Protein AF-A0A527CYZ9-F1 (afdb_monomer_lite)

Radius of gyration: 14.88 Å; chains: 1; bounding box: 39×22×43 Å

pLDDT: mean 91.03, std 7.88, range [57.44, 98.12]

Secondary structure (DSSP, 8-state):
-HHHHHHHT-SS--EEEE--SHHHHHHHHTSPP---TT-EEEEEEEEE-TTSPBPTT-HHHHHHHHH--EEEEEEEESS-SSHHHHHHHHT-TTTHHHHHHHHT-SEEE------STT--

Structure (mmCIF, N/CA/C/O backbone):
data_AF-A0A527CYZ9-F1
#
_entry.id   AF-A0A527CYZ9-F1
#
loop_
_atom_site.group_PDB
_atom_site.id
_atom_site.type_symbol
_atom_site.label_atom_id
_atom_site.label_alt_id
_atom_site.label_comp_id
_atom_site.label_asym_id
_atom_site.label_entity_id
_atom_site.label_seq_id
_atom_site.pdbx_PDB_ins_code
_atom_site.Cartn_x
_atom_site.Cartn_y
_atom_site.Cartn_z
_atom_site.occupancy
_atom_site.B_iso_or_equiv
_atom_site.auth_seq_id
_atom_site.auth_comp_id
_atom_site.auth_asym_id
_atom_site.auth_atom_id
_atom_site.pdbx_PDB_model_num
ATOM 1 N N . ALA A 1 1 ? -14.889 -0.490 -4.300 1.00 86.38 1 ALA A N 1
ATOM 2 C CA . ALA A 1 1 ? -15.199 0.425 -3.183 1.00 86.38 1 ALA A CA 1
ATOM 3 C C . ALA A 1 1 ? -15.955 -0.304 -2.072 1.00 86.38 1 ALA A C 1
ATOM 5 O O . ALA A 1 1 ? -15.372 -0.494 -1.017 1.00 86.38 1 ALA A O 1
ATOM 6 N N . ALA A 1 2 ? -17.170 -0.810 -2.325 1.00 95.06 2 ALA A N 1
ATOM 7 C CA . ALA A 1 2 ? -18.023 -1.426 -1.297 1.00 95.06 2 ALA A CA 1
ATOM 8 C C . ALA A 1 2 ? -17.354 -2.533 -0.455 1.00 95.06 2 ALA A C 1
ATOM 10 O O . ALA A 1 2 ? -17.495 -2.539 0.761 1.00 95.06 2 ALA A O 1
ATOM 11 N N . GLU A 1 3 ? -16.584 -3.444 -1.063 1.00 96.62 3 GLU A N 1
ATOM 12 C CA . GLU A 1 3 ? -15.893 -4.495 -0.294 1.00 96.62 3 GLU A CA 1
ATOM 13 C C . GLU A 1 3 ? -14.776 -3.936 0.602 1.00 96.62 3 GLU A C 1
ATOM 15 O O . GLU A 1 3 ? -14.626 -4.376 1.737 1.00 96.62 3 GLU A O 1
ATOM 20 N N . ILE A 1 4 ? -14.029 -2.933 0.129 1.00 96.06 4 ILE A N 1
ATOM 21 C CA . ILE A 1 4 ? -13.007 -2.246 0.934 1.00 96.06 4 ILE A CA 1
ATOM 22 C C . ILE A 1 4 ? -13.678 -1.577 2.139 1.00 96.06 4 ILE A C 1
ATOM 24 O O . ILE A 1 4 ? -13.250 -1.767 3.274 1.00 96.06 4 ILE A O 1
ATOM 28 N N . GLU A 1 5 ? -14.776 -0.859 1.902 1.00 96.50 5 GLU A N 1
ATOM 29 C CA . GLU A 1 5 ? -15.566 -0.225 2.956 1.00 96.50 5 GLU A CA 1
ATOM 30 C C . GLU A 1 5 ? -16.093 -1.246 3.971 1.00 96.50 5 GLU A C 1
ATOM 32 O O . GLU A 1 5 ? -15.945 -1.057 5.175 1.00 96.50 5 GLU A O 1
ATOM 37 N N . ARG A 1 6 ? -16.651 -2.367 3.500 1.00 96.69 6 ARG A N 1
ATOM 38 C CA . ARG A 1 6 ? -17.161 -3.438 4.365 1.00 96.69 6 ARG A CA 1
ATOM 39 C C . ARG A 1 6 ? -16.076 -3.986 5.290 1.00 96.69 6 ARG A C 1
ATOM 41 O O . ARG A 1 6 ? -16.349 -4.220 6.464 1.00 96.69 6 ARG A O 1
ATOM 48 N N . ARG A 1 7 ? -14.855 -4.180 4.779 1.00 96.94 7 ARG A N 1
ATOM 49 C CA . ARG A 1 7 ? -13.709 -4.633 5.584 1.00 96.94 7 ARG A CA 1
ATOM 50 C C . ARG A 1 7 ? -13.311 -3.599 6.636 1.00 96.94 7 ARG A C 1
ATOM 52 O O . ARG A 1 7 ? -13.087 -3.984 7.775 1.00 96.94 7 ARG A O 1
ATOM 59 N N . LEU A 1 8 ? -13.289 -2.317 6.272 1.00 95.44 8 LEU A N 1
ATOM 60 C CA . LEU A 1 8 ? -12.899 -1.212 7.158 1.00 95.44 8 LEU A CA 1
ATOM 61 C C . LEU A 1 8 ? -13.943 -0.864 8.230 1.00 95.44 8 LEU A C 1
ATOM 63 O O . LEU A 1 8 ? -13.610 -0.306 9.271 1.00 95.44 8 LEU A O 1
ATOM 67 N N . ARG A 1 9 ? -15.220 -1.175 7.990 1.00 95.56 9 ARG A N 1
ATOM 68 C CA . ARG A 1 9 ? -16.286 -1.018 8.994 1.00 95.56 9 ARG A CA 1
ATOM 69 C C . ARG A 1 9 ? -16.271 -2.113 10.059 1.00 95.56 9 ARG A C 1
ATOM 71 O O . ARG A 1 9 ? -16.975 -1.988 11.059 1.00 95.56 9 ARG A O 1
ATOM 78 N N . SER A 1 10 ? -15.518 -3.190 9.845 1.00 96.00 10 SER A N 1
ATOM 79 C CA . SER A 1 10 ? -15.408 -4.270 10.818 1.00 96.00 10 SER A CA 1
ATOM 80 C C . SER A 1 10 ? -14.699 -3.777 12.087 1.00 96.00 10 SER A C 1
ATOM 82 O O . SER A 1 10 ? -13.632 -3.171 11.987 1.00 96.00 10 SER A O 1
ATOM 84 N N . PRO A 1 11 ? -15.219 -4.077 13.291 1.00 94.69 11 PRO A N 1
ATOM 85 C CA . PRO A 1 11 ? -14.507 -3.775 14.530 1.00 94.69 11 PRO A CA 1
ATOM 86 C C . PRO A 1 11 ? -13.285 -4.684 14.731 1.00 94.69 11 PRO A C 1
ATOM 88 O O . PRO A 1 11 ? -12.399 -4.357 15.515 1.00 94.69 11 PRO A O 1
ATOM 91 N N . THR A 1 12 ? -13.223 -5.828 14.040 1.00 97.31 12 THR A N 1
ATOM 92 C CA . THR A 1 12 ? -12.090 -6.756 14.116 1.00 97.31 12 THR A CA 1
ATOM 93 C C . THR A 1 12 ? -10.865 -6.140 13.435 1.00 97.31 12 THR A C 1
ATOM 95 O O . THR A 1 12 ? -10.939 -5.863 12.236 1.00 97.31 12 THR A O 1
ATOM 98 N N . PRO A 1 13 ? -9.742 -5.938 14.150 1.00 97.56 13 PRO A N 1
ATOM 99 C CA . PRO A 1 13 ? -8.497 -5.457 13.558 1.00 97.56 13 PRO A CA 1
ATOM 100 C C . PRO A 1 13 ? -8.063 -6.341 12.389 1.00 97.56 13 PRO A C 1
ATOM 102 O O . PRO A 1 13 ? -8.148 -7.561 12.484 1.00 97.56 13 PRO A O 1
ATOM 105 N N . ILE A 1 14 ? -7.589 -5.713 11.313 1.00 97.75 14 ILE A N 1
ATOM 106 C CA . ILE A 1 14 ? -7.048 -6.412 10.145 1.00 97.75 14 ILE A CA 1
ATOM 107 C C . ILE A 1 14 ? -5.839 -5.660 9.600 1.00 97.75 14 ILE A C 1
ATOM 109 O O . ILE A 1 14 ? -5.724 -4.436 9.754 1.00 97.75 14 ILE A O 1
ATOM 113 N N . VAL A 1 15 ? -4.971 -6.397 8.923 1.00 98.06 15 VAL A N 1
ATOM 114 C CA . VAL A 1 15 ? -3.942 -5.888 8.030 1.00 98.06 15 VAL A CA 1
ATOM 115 C C . VAL A 1 15 ? -4.482 -5.953 6.602 1.00 98.06 15 VAL A C 1
ATOM 117 O O . VAL A 1 15 ? -4.717 -7.023 6.045 1.00 98.06 15 VAL A O 1
ATOM 120 N N . MET A 1 16 ? -4.705 -4.786 6.004 1.00 97.25 16 MET A N 1
ATOM 121 C CA . MET A 1 16 ? -5.144 -4.653 4.619 1.00 97.25 16 MET A CA 1
ATOM 122 C C . MET A 1 16 ? -3.949 -4.322 3.728 1.00 97.25 16 MET A C 1
ATOM 124 O O . MET A 1 16 ? -3.373 -3.238 3.825 1.00 97.25 16 MET A O 1
ATOM 128 N N . ALA A 1 17 ? -3.612 -5.227 2.818 1.00 96.62 17 ALA A N 1
ATOM 129 C CA . ALA A 1 17 ? -2.627 -4.973 1.782 1.00 96.62 17 ALA A CA 1
ATOM 130 C C . ALA A 1 17 ? -3.279 -4.343 0.545 1.00 96.62 17 ALA A C 1
ATOM 132 O O . ALA A 1 17 ? -4.360 -4.749 0.105 1.00 96.62 17 ALA A O 1
ATOM 133 N N . ILE A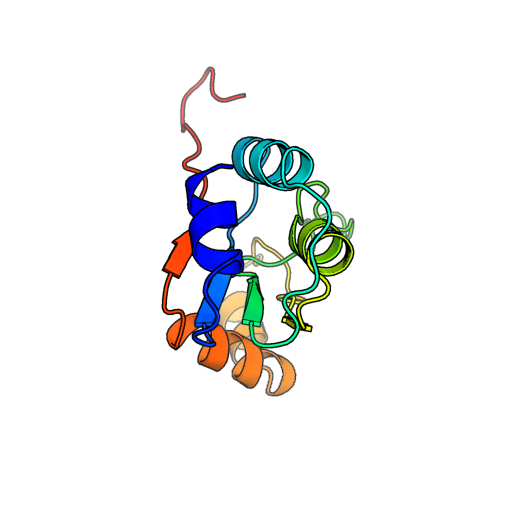 1 18 ? -2.620 -3.338 -0.028 1.00 94.06 18 ILE A N 1
ATOM 134 C CA . ILE A 1 18 ? -3.117 -2.613 -1.198 1.00 94.06 18 ILE A CA 1
ATOM 135 C C . ILE A 1 18 ? -2.014 -2.524 -2.252 1.00 94.06 18 ILE A C 1
ATOM 137 O O . ILE A 1 18 ? -0.868 -2.182 -1.957 1.00 94.06 18 ILE A O 1
ATOM 141 N N . GLY A 1 19 ? -2.370 -2.858 -3.490 1.00 91.69 19 GLY A N 1
ATOM 142 C CA . GLY A 1 19 ? -1.539 -2.621 -4.665 1.00 91.69 19 GLY A CA 1
ATOM 143 C C . GLY A 1 19 ? -1.604 -1.167 -5.139 1.00 91.69 19 GLY A C 1
ATOM 144 O O . GLY A 1 19 ? -1.851 -0.234 -4.380 1.00 91.69 19 GLY A O 1
ATOM 145 N N . THR A 1 20 ? -1.420 -0.968 -6.439 1.00 87.31 20 THR A N 1
ATOM 146 C CA . THR A 1 20 ? -1.442 0.358 -7.068 1.00 87.31 20 THR A CA 1
ATOM 147 C C . THR A 1 20 ? -2.333 0.368 -8.312 1.00 87.31 20 THR A C 1
ATOM 149 O O . THR A 1 20 ? -2.785 -0.678 -8.783 1.00 87.31 20 THR A O 1
ATOM 152 N N . GLY A 1 21 ? -2.604 1.560 -8.842 1.00 87.62 21 GLY A N 1
ATOM 153 C CA . GLY A 1 21 ? -3.259 1.762 -10.134 1.00 87.62 21 GLY A CA 1
ATOM 154 C C . GLY A 1 21 ? -4.579 2.534 -10.081 1.00 87.62 21 GLY A C 1
ATOM 155 O O . GLY A 1 21 ? -5.171 2.772 -9.026 1.00 87.62 21 GLY A O 1
ATOM 156 N N . ARG A 1 22 ? -5.057 2.920 -11.271 1.00 88.50 22 ARG A N 1
ATOM 157 C CA . ARG A 1 22 ? -6.241 3.781 -11.469 1.00 88.50 22 ARG A CA 1
ATOM 158 C C . ARG A 1 22 ? -7.512 3.225 -10.830 1.00 88.50 22 ARG A C 1
ATOM 160 O O . ARG A 1 22 ? -8.251 3.975 -10.201 1.00 88.50 22 ARG A O 1
ATOM 167 N N . THR A 1 23 ? -7.745 1.921 -10.958 1.00 91.38 23 THR A N 1
ATOM 168 C CA . THR A 1 23 ? -8.941 1.262 -10.413 1.00 91.38 23 THR A CA 1
ATOM 169 C C . THR A 1 23 ? -8.982 1.336 -8.889 1.00 91.38 23 THR A C 1
ATOM 171 O O . THR A 1 23 ? -10.019 1.667 -8.318 1.00 91.38 23 THR A O 1
ATOM 174 N N . LEU A 1 24 ? -7.852 1.078 -8.221 1.00 92.56 24 LEU A N 1
ATOM 175 C CA . LEU A 1 24 ? -7.768 1.174 -6.763 1.00 92.56 24 LEU A CA 1
ATOM 176 C C . LEU A 1 24 ? -7.881 2.625 -6.292 1.00 92.56 24 LEU A C 1
ATOM 178 O O . LEU A 1 24 ? -8.607 2.882 -5.33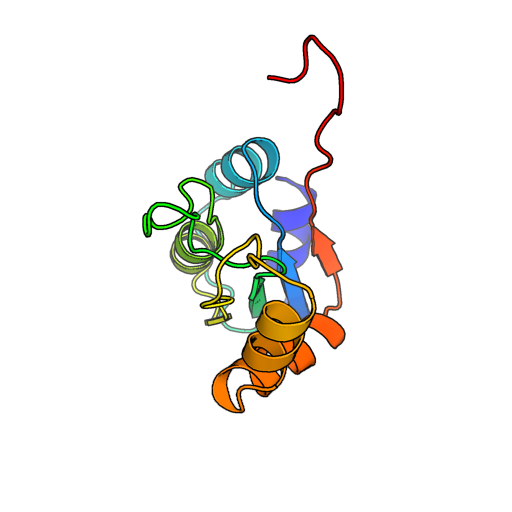6 1.00 92.56 24 LEU A O 1
ATOM 182 N N . LYS A 1 25 ? -7.253 3.576 -6.999 1.00 90.69 25 LYS A N 1
ATOM 183 C CA . LYS A 1 25 ? -7.396 5.013 -6.712 1.00 90.69 25 LYS A CA 1
ATOM 184 C C . LYS A 1 25 ? -8.861 5.435 -6.738 1.00 90.69 25 LYS A C 1
ATOM 186 O O . LYS A 1 25 ? -9.360 5.938 -5.736 1.00 90.69 25 LYS A O 1
ATOM 191 N N . ALA A 1 26 ? -9.567 5.132 -7.827 1.00 91.62 26 ALA A N 1
ATOM 192 C CA . ALA A 1 26 ? -10.987 5.445 -7.956 1.00 91.62 26 ALA A CA 1
ATOM 193 C C . ALA A 1 26 ? -11.830 4.761 -6.865 1.00 91.62 26 ALA A C 1
ATOM 195 O O . ALA A 1 26 ? -12.732 5.370 -6.301 1.00 91.62 26 ALA A O 1
ATOM 196 N N . ALA A 1 27 ? -11.527 3.505 -6.520 1.00 93.69 27 ALA A N 1
ATOM 197 C CA . ALA A 1 27 ? -12.249 2.792 -5.470 1.00 93.69 27 ALA A CA 1
ATOM 198 C C . ALA A 1 27 ? -12.069 3.416 -4.076 1.00 93.69 27 ALA A C 1
ATOM 200 O O . ALA A 1 27 ? -13.011 3.371 -3.287 1.00 93.69 27 ALA A O 1
ATOM 201 N N . ILE A 1 28 ? -10.886 3.960 -3.780 1.00 92.38 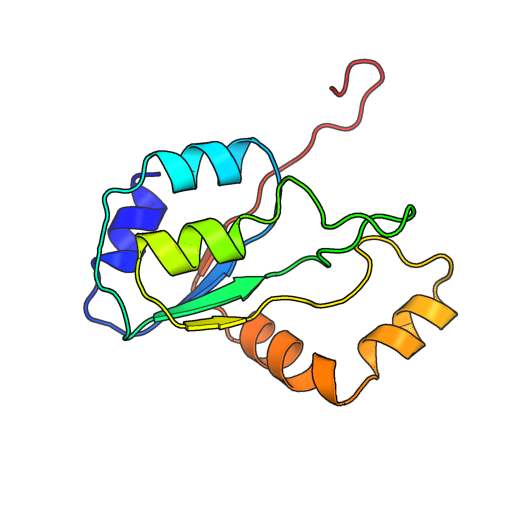28 ILE A N 1
ATOM 202 C CA . ILE A 1 28 ? -10.545 4.589 -2.496 1.00 92.38 28 ILE A CA 1
ATOM 203 C C . ILE A 1 28 ? -11.124 6.001 -2.403 1.00 92.38 28 ILE A C 1
ATOM 205 O O . ILE A 1 28 ? -11.653 6.376 -1.361 1.00 92.38 28 ILE A O 1
ATOM 209 N N . GLU A 1 29 ? -11.111 6.759 -3.501 1.00 91.88 29 GLU A N 1
ATOM 210 C CA . GLU A 1 29 ? -11.734 8.090 -3.581 1.00 91.88 29 GLU A CA 1
ATOM 211 C C . GLU A 1 29 ? -13.248 8.053 -3.315 1.00 91.88 29 GLU A C 1
ATOM 213 O O . GLU A 1 29 ? -13.807 9.009 -2.780 1.00 91.88 29 GLU A O 1
ATOM 218 N N . GLN A 1 30 ? -13.901 6.932 -3.635 1.00 93.56 30 GLN A N 1
ATOM 219 C CA . GLN A 1 30 ? -15.330 6.706 -3.390 1.00 93.56 30 GLN A CA 1
ATOM 220 C C . GLN A 1 30 ? -15.661 6.286 -1.951 1.00 93.56 30 GLN A C 1
ATOM 222 O O . GLN A 1 30 ? -16.835 6.264 -1.587 1.00 93.56 30 GLN A O 1
ATOM 227 N N . LEU A 1 31 ? -14.672 5.938 -1.120 1.00 94.19 31 LEU A N 1
ATOM 228 C CA . LEU A 1 31 ? -14.939 5.593 0.280 1.00 94.19 31 LEU A CA 1
ATOM 229 C C . LEU A 1 31 ? -15.473 6.823 1.023 1.00 94.19 31 LEU A C 1
ATOM 231 O O . LEU A 1 31 ? -14.999 7.925 0.757 1.00 94.19 31 LEU A O 1
ATOM 235 N N . PRO A 1 32 ? -16.411 6.701 1.968 1.00 94.12 32 PRO A N 1
ATOM 236 C CA . PRO A 1 32 ? -16.708 7.801 2.878 1.00 94.12 32 PRO A CA 1
ATOM 237 C C . PRO A 1 32 ? -15.521 8.040 3.835 1.00 94.12 32 PRO A C 1
ATOM 239 O O . PRO A 1 32 ? -14.727 7.123 4.062 1.00 94.12 32 PRO A O 1
ATOM 242 N N . PRO A 1 33 ? -15.379 9.243 4.420 1.00 95.06 33 PRO A N 1
ATOM 243 C CA . PRO A 1 33 ? -14.502 9.443 5.571 1.00 95.06 33 PRO A CA 1
ATOM 244 C C . PRO A 1 33 ? -14.903 8.518 6.728 1.00 95.06 33 PRO A C 1
ATOM 246 O O . PRO A 1 33 ? -16.092 8.380 7.025 1.00 95.06 33 PRO A O 1
ATOM 249 N N . MET A 1 34 ? -13.928 7.876 7.368 1.00 95.31 34 MET A N 1
ATOM 250 C CA . MET A 1 34 ? -14.136 6.938 8.476 1.00 95.31 34 MET A CA 1
ATOM 251 C C . MET A 1 34 ? -12.990 7.039 9.488 1.00 95.31 34 MET A C 1
ATOM 253 O O . MET A 1 34 ? -11.892 7.472 9.147 1.00 95.31 34 MET A O 1
ATOM 257 N N . GLU A 1 35 ? -13.231 6.592 10.718 1.00 95.69 35 GLU A N 1
ATOM 258 C CA . GLU A 1 35 ? -12.188 6.409 11.727 1.00 95.69 35 GLU A CA 1
ATOM 259 C C . GLU A 1 35 ? -12.024 4.923 12.020 1.00 95.69 35 GLU A C 1
ATOM 261 O O . GLU A 1 35 ? -12.840 4.305 12.703 1.00 95.69 35 GLU A O 1
ATOM 266 N N . CYS A 1 36 ? -10.962 4.344 11.472 1.00 96.12 36 CYS A N 1
ATOM 267 C CA . CYS A 1 36 ? -10.653 2.927 11.579 1.00 96.12 36 CYS A CA 1
ATOM 268 C C . CYS A 1 36 ? -9.227 2.698 12.127 1.00 96.12 36 CYS A C 1
ATOM 270 O O . CYS A 1 36 ? -8.431 1.994 11.494 1.00 96.12 36 CYS A O 1
ATOM 272 N N . PRO A 1 37 ? -8.859 3.287 13.284 1.00 95.81 37 PRO A N 1
ATOM 273 C CA . PRO A 1 37 ? -7.496 3.225 13.820 1.00 95.81 37 PRO A CA 1
ATOM 274 C C . PRO A 1 37 ? -7.052 1.805 14.204 1.00 95.81 37 PRO A C 1
ATOM 276 O O . PRO A 1 37 ? -5.855 1.549 14.332 1.00 95.81 37 PRO A O 1
ATOM 279 N N . GLN A 1 38 ? -7.999 0.878 14.379 1.00 96.25 38 GLN A N 1
ATOM 280 C CA . GLN A 1 38 ? -7.732 -0.529 14.665 1.00 96.25 38 GLN A CA 1
ATOM 281 C C . GLN A 1 38 ? -7.084 -1.275 13.490 1.00 96.25 38 GLN A C 1
ATOM 283 O O . GLN A 1 38 ? -6.467 -2.319 13.698 1.00 96.25 38 GLN A O 1
ATOM 288 N N . HIS A 1 39 ? -7.229 -0.777 12.260 1.00 97.25 39 HIS A N 1
ATOM 289 C CA . HIS A 1 39 ? -6.668 -1.427 11.080 1.00 97.25 39 HIS A CA 1
ATOM 290 C C . HIS A 1 39 ? -5.264 -0.911 10.761 1.00 97.25 39 HIS A C 1
ATOM 292 O O . HIS A 1 39 ? -4.881 0.218 11.084 1.00 97.25 39 HIS A O 1
ATOM 298 N N . LYS A 1 40 ? -4.501 -1.749 10.063 1.00 97.19 40 LYS A N 1
ATOM 299 C CA . LYS A 1 40 ? -3.237 -1.374 9.431 1.00 97.19 40 LYS A CA 1
ATOM 300 C C . LYS A 1 40 ? -3.395 -1.495 7.924 1.00 97.19 40 LYS A C 1
ATOM 302 O O . LYS A 1 40 ? -3.983 -2.460 7.445 1.00 97.19 40 LYS A O 1
ATOM 307 N N . VAL A 1 41 ? -2.850 -0.541 7.181 1.00 96.19 41 VAL A N 1
ATOM 308 C CA . VAL A 1 41 ? -2.822 -0.577 5.715 1.00 96.19 41 VAL A CA 1
ATOM 309 C C . VAL A 1 41 ? -1.376 -0.635 5.249 1.00 96.19 41 VAL A C 1
ATOM 311 O O . VAL A 1 41 ? -0.570 0.186 5.677 1.00 96.19 41 VAL A O 1
ATOM 314 N N . VAL A 1 42 ? -1.037 -1.575 4.372 1.00 95.88 42 VAL A N 1
ATOM 315 C CA . VAL A 1 42 ? 0.334 -1.781 3.882 1.00 95.88 42 VAL A CA 1
ATOM 316 C C . VAL A 1 42 ? 0.384 -1.783 2.355 1.00 95.88 42 VAL A C 1
ATOM 318 O O . VAL A 1 42 ? -0.503 -2.324 1.696 1.00 95.88 42 VAL A O 1
ATOM 321 N N . SER A 1 43 ? 1.405 -1.139 1.782 1.00 93.50 43 SER A N 1
ATOM 322 C CA . SER A 1 43 ? 1.612 -1.107 0.329 1.00 93.50 43 SER A CA 1
ATOM 323 C C . SER A 1 43 ? 2.359 -2.353 -0.125 1.00 93.50 43 SER A C 1
ATOM 325 O O . SER A 1 43 ? 3.394 -2.691 0.446 1.00 93.50 43 SER A O 1
ATOM 327 N N . LEU A 1 44 ? 1.874 -2.998 -1.184 1.00 92.62 44 LEU A N 1
ATOM 328 C CA . LEU A 1 44 ? 2.530 -4.168 -1.781 1.00 92.62 44 LEU A CA 1
ATOM 329 C C . LEU A 1 44 ? 3.629 -3.811 -2.780 1.00 92.62 44 LEU A C 1
ATOM 331 O O . LEU A 1 44 ? 4.512 -4.620 -3.047 1.00 92.62 44 LEU A O 1
ATOM 335 N N . THR A 1 45 ? 3.564 -2.616 -3.357 1.00 90.12 45 THR A N 1
ATOM 336 C CA . THR A 1 45 ? 4.503 -2.161 -4.382 1.00 90.12 45 THR A CA 1
ATOM 337 C C . THR A 1 45 ? 5.275 -0.955 -3.892 1.00 90.12 45 THR A C 1
ATOM 339 O O . THR A 1 45 ? 4.741 -0.158 -3.113 1.00 90.12 45 THR A O 1
ATOM 342 N N . GLY A 1 46 ? 6.494 -0.799 -4.413 1.00 88.94 46 GLY A N 1
ATOM 343 C CA . GLY A 1 46 ? 7.264 0.432 -4.294 1.00 88.94 46 GLY A CA 1
ATOM 344 C C . GLY A 1 46 ? 6.453 1.664 -4.704 1.00 88.94 46 GLY A C 1
A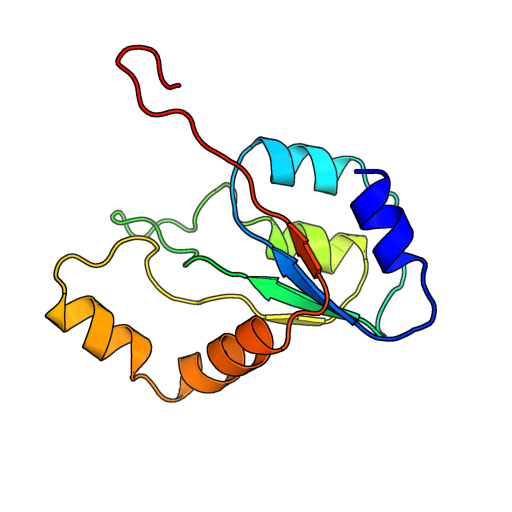TOM 345 O O . GLY A 1 46 ? 5.449 1.570 -5.414 1.00 88.94 46 GLY A O 1
ATOM 346 N N . ASN A 1 47 ? 6.868 2.831 -4.231 1.00 84.19 47 ASN A N 1
ATOM 347 C CA . ASN A 1 47 ? 6.188 4.094 -4.501 1.00 84.19 47 ASN A CA 1
ATOM 348 C C . ASN A 1 47 ? 7.073 5.123 -5.206 1.00 84.19 47 ASN A C 1
ATOM 350 O O . ASN A 1 47 ? 6.683 6.286 -5.287 1.00 84.19 47 ASN A O 1
ATOM 354 N N . ILE A 1 48 ? 8.227 4.702 -5.720 1.00 83.88 48 ILE A N 1
ATOM 355 C CA . ILE A 1 48 ? 9.165 5.557 -6.444 1.00 83.88 48 ILE A CA 1
ATOM 356 C C . ILE A 1 48 ? 9.241 5.072 -7.896 1.00 83.88 48 ILE A C 1
ATOM 358 O O . ILE A 1 48 ? 9.454 3.886 -8.167 1.00 83.88 48 ILE A O 1
ATOM 362 N N . SER A 1 49 ? 9.006 5.991 -8.826 1.00 81.38 49 SER A N 1
ATOM 363 C CA . SER A 1 49 ? 9.176 5.786 -10.263 1.00 81.38 49 SER A CA 1
ATOM 364 C C . SER A 1 49 ? 10.665 5.841 -10.644 1.00 81.38 49 SER A C 1
ATOM 366 O O . SER A 1 49 ? 11.451 6.452 -9.920 1.00 81.38 49 SER A O 1
ATOM 368 N N . PRO A 1 50 ? 11.083 5.276 -11.793 1.00 74.44 50 PRO A N 1
ATOM 369 C CA . PRO A 1 50 ? 12.487 5.315 -12.223 1.00 74.44 50 PRO A CA 1
ATOM 370 C C . PRO A 1 50 ? 13.067 6.727 -12.412 1.00 74.44 50 PRO A C 1
ATOM 372 O O . PRO A 1 50 ? 14.272 6.917 -12.295 1.00 74.44 50 PRO A O 1
ATOM 375 N N . ASP A 1 51 ? 12.219 7.722 -12.680 1.00 80.81 51 ASP A N 1
ATOM 376 C CA . ASP A 1 51 ? 12.593 9.140 -12.783 1.00 80.81 51 ASP A CA 1
ATOM 377 C C . ASP A 1 51 ? 12.708 9.847 -11.414 1.00 80.81 51 ASP A C 1
ATOM 379 O O . ASP A 1 51 ? 12.914 11.058 -11.353 1.00 80.81 51 ASP A O 1
ATOM 383 N N . GLY A 1 52 ? 12.557 9.106 -10.310 1.00 74.81 52 GLY A N 1
ATOM 384 C CA . GLY A 1 52 ? 12.605 9.616 -8.940 1.00 74.81 52 GLY A CA 1
ATOM 385 C C . GLY A 1 52 ? 11.304 10.260 -8.455 1.00 74.81 52 GLY A C 1
ATOM 386 O O . GLY A 1 52 ? 11.224 10.664 -7.294 1.00 74.81 52 GLY A O 1
ATOM 387 N N . SER A 1 53 ? 10.270 10.349 -9.298 1.00 77.62 53 SER A N 1
ATOM 388 C CA . SER A 1 53 ? 8.966 10.869 -8.886 1.00 77.62 53 SER A CA 1
ATOM 389 C C . SER A 1 53 ? 8.235 9.885 -7.968 1.00 77.62 53 SER A C 1
ATOM 391 O O . SER A 1 53 ? 8.351 8.664 -8.095 1.00 77.62 53 SER A O 1
ATOM 393 N N . ALA A 1 54 ? 7.442 10.409 -7.031 1.00 74.81 54 ALA A N 1
ATOM 394 C CA . ALA A 1 54 ? 6.529 9.569 -6.267 1.00 74.81 54 ALA A CA 1
ATOM 395 C C . ALA A 1 54 ? 5.441 9.024 -7.206 1.00 74.81 54 ALA A C 1
ATOM 397 O O . ALA A 1 54 ? 4.803 9.783 -7.939 1.00 74.81 54 ALA A O 1
ATOM 398 N N . ALA A 1 55 ? 5.213 7.713 -7.171 1.00 68.56 55 ALA A N 1
ATOM 399 C CA . ALA A 1 55 ? 4.226 7.047 -8.005 1.00 68.56 55 ALA A CA 1
ATOM 400 C C . ALA A 1 55 ? 2.841 7.683 -7.795 1.00 68.56 55 ALA A C 1
ATOM 402 O O . ALA A 1 55 ? 2.265 7.619 -6.708 1.00 68.56 55 ALA A O 1
ATOM 403 N N . PHE A 1 56 ? 2.292 8.275 -8.859 1.00 57.44 56 PHE A N 1
ATOM 404 C CA . PHE A 1 56 ? 1.058 9.072 -8.822 1.00 57.44 56 PHE A CA 1
ATOM 405 C C . PHE A 1 56 ? -0.169 8.289 -8.322 1.00 57.44 56 PHE A C 1
ATOM 407 O O . PHE A 1 56 ? -1.102 8.856 -7.759 1.00 57.44 56 PHE A O 1
ATOM 414 N N . TYR A 1 57 ? -0.166 6.966 -8.499 1.00 59.31 57 TYR A N 1
ATOM 415 C CA . TYR A 1 57 ? -1.228 6.072 -8.033 1.00 59.31 57 TYR A CA 1
ATOM 416 C C . TYR A 1 57 ? -0.936 5.439 -6.672 1.00 59.31 57 TYR A C 1
ATOM 418 O O . TYR A 1 57 ? -1.538 4.421 -6.337 1.00 59.31 57 TYR A O 1
ATOM 426 N N . ASN A 1 58 ? -0.024 6.006 -5.882 1.00 67.00 58 ASN A N 1
ATOM 427 C CA . ASN A 1 58 ? 0.220 5.523 -4.534 1.00 67.00 58 ASN A CA 1
ATOM 428 C C . ASN A 1 58 ? -0.951 5.901 -3.612 1.00 67.00 58 ASN A C 1
ATOM 430 O O . ASN A 1 58 ? -0.978 6.949 -2.970 1.00 67.00 58 ASN A O 1
ATOM 434 N N . VAL A 1 59 ? -1.944 5.020 -3.572 1.00 83.25 59 VAL A N 1
ATOM 435 C CA . VAL A 1 59 ? -3.221 5.230 -2.885 1.00 83.25 59 VAL A CA 1
ATOM 436 C C . VAL A 1 59 ? -3.133 5.137 -1.366 1.00 83.25 59 VAL A C 1
ATOM 438 O O . VAL A 1 59 ? -4.112 5.429 -0.681 1.00 83.25 59 VAL A O 1
ATOM 441 N N . ILE A 1 60 ? -1.987 4.725 -0.820 1.00 87.69 60 ILE A N 1
ATOM 442 C CA . ILE A 1 60 ? -1.860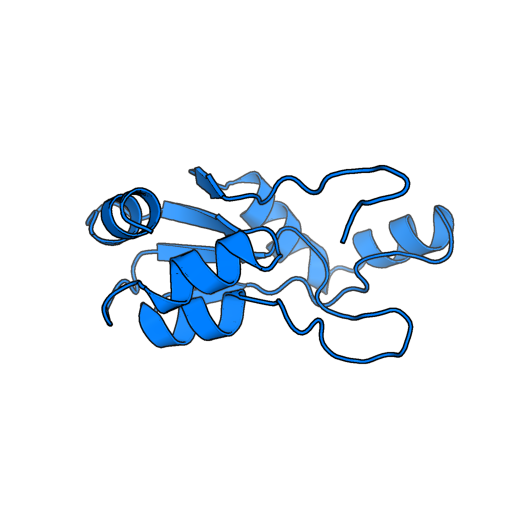 4.444 0.609 1.00 87.69 60 ILE A CA 1
ATOM 443 C C . ILE A 1 60 ? -2.036 5.692 1.475 1.00 87.69 60 ILE A C 1
ATOM 445 O O . ILE A 1 60 ? -2.678 5.614 2.518 1.00 87.69 60 ILE A O 1
ATOM 449 N N . PHE A 1 61 ? -1.543 6.851 1.027 1.00 85.00 61 PHE A N 1
ATOM 450 C CA . PHE A 1 61 ? -1.700 8.108 1.761 1.00 85.00 61 PHE A CA 1
ATOM 451 C C . PHE A 1 61 ? -3.137 8.625 1.692 1.00 85.00 61 PHE A C 1
ATOM 453 O O . PHE A 1 61 ? -3.692 9.023 2.712 1.00 85.00 61 PHE A O 1
ATOM 460 N N . THR A 1 62 ? -3.771 8.545 0.518 1.00 88.00 62 THR A N 1
ATOM 461 C CA . THR A 1 62 ? -5.193 8.880 0.359 1.00 88.00 62 THR A CA 1
ATOM 462 C C . THR A 1 62 ? -6.067 7.977 1.222 1.00 88.00 62 THR A C 1
ATOM 464 O O . THR A 1 62 ? -6.968 8.464 1.894 1.00 88.00 62 THR A O 1
ATOM 467 N N . MET A 1 63 ? -5.779 6.673 1.253 1.00 89.81 63 MET A N 1
ATOM 468 C CA . MET A 1 63 ? -6.467 5.722 2.123 1.00 89.81 63 MET A CA 1
ATOM 469 C C . MET A 1 63 ? -6.292 6.102 3.595 1.00 89.81 63 MET A C 1
ATOM 471 O O . MET A 1 63 ? -7.284 6.239 4.306 1.00 89.81 63 MET A O 1
ATOM 475 N N . ALA A 1 64 ? -5.048 6.297 4.042 1.00 87.81 64 ALA A N 1
ATOM 476 C CA . ALA A 1 64 ? -4.727 6.634 5.427 1.00 87.81 64 ALA A CA 1
ATOM 477 C C . ALA A 1 64 ? -5.453 7.899 5.891 1.00 87.81 64 ALA A C 1
ATOM 479 O O . ALA A 1 64 ? -6.033 7.914 6.974 1.00 87.81 64 ALA A O 1
ATOM 480 N N . ASP A 1 65 ? -5.481 8.937 5.053 1.00 88.69 65 ASP A N 1
ATOM 481 C CA . ASP A 1 65 ? -6.196 10.168 5.371 1.00 88.69 65 ASP A CA 1
ATOM 482 C C . ASP A 1 65 ? -7.715 9.958 5.437 1.00 88.69 65 ASP A C 1
ATOM 484 O O . ASP A 1 65 ? -8.377 10.494 6.327 1.00 88.69 65 ASP A O 1
ATOM 488 N N . ARG A 1 66 ? -8.272 9.133 4.544 1.00 92.94 66 ARG A N 1
ATOM 489 C CA . ARG A 1 66 ? -9.716 8.883 4.465 1.00 92.94 66 ARG A CA 1
ATOM 490 C C . ARG A 1 66 ? -10.247 8.062 5.638 1.00 92.94 66 ARG A C 1
ATOM 492 O O . ARG A 1 66 ? -11.365 8.307 6.078 1.00 92.94 66 ARG A O 1
ATOM 499 N N . VAL A 1 67 ? -9.472 7.084 6.108 1.00 94.38 67 VAL A N 1
ATOM 500 C CA . VAL A 1 67 ? -9.936 6.074 7.080 1.00 94.38 67 VAL A CA 1
ATOM 501 C C . VAL A 1 67 ? -9.231 6.174 8.434 1.00 94.38 67 VAL A C 1
ATOM 503 O O . VAL A 1 67 ? -9.510 5.389 9.334 1.00 94.38 67 VAL A O 1
ATOM 506 N N . LYS A 1 68 ? -8.280 7.107 8.573 1.00 94.12 68 LYS A N 1
ATOM 507 C CA . LYS A 1 68 ? -7.479 7.359 9.786 1.00 94.12 68 LYS A CA 1
ATOM 508 C C . LYS A 1 68 ? -6.793 6.107 10.360 1.00 94.12 68 LYS A C 1
ATOM 510 O O . LYS A 1 68 ? -6.503 6.035 11.552 1.00 94.12 68 LYS A O 1
ATOM 515 N N . ALA A 1 69 ? -6.507 5.123 9.506 1.00 94.69 69 ALA A N 1
ATOM 516 C CA . ALA A 1 69 ? -5.746 3.927 9.855 1.00 94.69 69 ALA A CA 1
ATOM 517 C C . ALA A 1 69 ? -4.238 4.186 9.757 1.00 94.69 69 ALA A C 1
ATOM 519 O O . ALA A 1 69 ? -3.778 5.015 8.968 1.00 94.69 69 ALA A O 1
ATOM 520 N N . ARG A 1 70 ? -3.443 3.422 10.515 1.00 94.88 70 ARG A N 1
ATOM 521 C CA . ARG A 1 70 ? -1.981 3.467 10.376 1.00 94.88 70 ARG A CA 1
ATOM 522 C C . ARG A 1 70 ? -1.565 2.873 9.034 1.00 94.88 70 ARG A C 1
ATOM 524 O O . ARG A 1 70 ? -1.945 1.751 8.704 1.00 94.88 70 ARG A O 1
ATOM 531 N N . SER A 1 71 ? -0.736 3.606 8.300 1.00 93.81 71 SER A N 1
ATOM 532 C CA . SER A 1 71 ? -0.277 3.220 6.969 1.00 93.81 71 SER A CA 1
ATOM 533 C C . SER A 1 71 ? 1.219 2.935 6.907 1.00 93.81 71 SER A C 1
ATOM 535 O O . SER A 1 71 ? 2.019 3.687 7.463 1.00 93.81 71 SER A O 1
ATOM 537 N N . PHE A 1 72 ? 1.583 1.898 6.160 1.00 94.88 72 PHE A N 1
ATOM 538 C CA . PHE A 1 72 ? 2.944 1.403 5.990 1.00 94.88 72 PHE A CA 1
ATOM 539 C C . PHE A 1 72 ? 3.292 1.405 4.492 1.00 94.88 72 PHE A C 1
ATOM 541 O O . PHE A 1 72 ? 2.982 0.443 3.782 1.00 94.88 72 PHE A O 1
ATOM 548 N N . PRO A 1 73 ? 3.860 2.506 3.966 1.00 92.62 73 PRO A N 1
ATOM 549 C CA . PRO A 1 73 ? 4.304 2.559 2.578 1.00 92.62 73 PRO A CA 1
ATOM 550 C C . PRO A 1 73 ? 5.509 1.637 2.352 1.00 92.62 73 PRO A C 1
ATOM 552 O O . PRO A 1 73 ? 6.230 1.303 3.291 1.00 92.62 73 PRO A O 1
ATOM 555 N N . MET A 1 74 ? 5.745 1.274 1.091 1.00 91.69 74 MET A N 1
ATOM 556 C CA . MET A 1 74 ? 6.948 0.566 0.653 1.00 91.69 74 MET A CA 1
ATOM 557 C C . MET A 1 74 ? 7.897 1.588 0.004 1.00 91.69 74 MET A C 1
ATOM 559 O O . MET A 1 74 ? 7.673 1.954 -1.153 1.00 91.69 74 MET A O 1
ATOM 563 N N . PRO A 1 75 ? 8.909 2.106 0.728 1.00 88.81 75 PRO A N 1
ATOM 564 C CA . PRO A 1 75 ? 9.744 3.225 0.282 1.00 88.81 75 PRO A CA 1
ATOM 565 C C . PRO A 1 75 ? 10.869 2.758 -0.657 1.00 88.81 75 PRO A C 1
ATOM 567 O O . PRO A 1 75 ? 12.041 3.045 -0.436 1.00 88.81 75 PRO A O 1
ATOM 570 N N . LEU A 1 76 ? 10.508 1.988 -1.680 1.00 90.62 76 LEU A N 1
ATOM 571 C CA . LEU A 1 76 ? 11.411 1.428 -2.681 1.00 90.62 76 LEU A CA 1
ATOM 572 C C . LEU A 1 76 ? 10.952 1.821 -4.091 1.00 90.62 76 LEU A C 1
ATOM 574 O O . LEU A 1 76 ? 9.768 2.136 -4.283 1.00 90.62 76 LEU A O 1
ATOM 578 N N . PRO A 1 77 ? 11.843 1.770 -5.098 1.00 89.69 77 PRO A N 1
ATOM 579 C CA . PRO A 1 77 ? 11.412 1.802 -6.486 1.00 89.69 77 PRO A CA 1
ATOM 580 C C . PRO A 1 77 ? 10.488 0.619 -6.800 1.00 89.69 77 PRO A C 1
ATOM 582 O O . PRO A 1 77 ? 10.650 -0.478 -6.264 1.00 89.69 77 PRO A O 1
ATOM 585 N N . VAL A 1 78 ? 9.499 0.839 -7.673 1.00 86.56 78 VAL A N 1
ATOM 586 C CA . VAL A 1 78 ? 8.611 -0.244 -8.147 1.00 86.56 78 VAL A CA 1
ATOM 587 C C . VAL A 1 78 ? 9.397 -1.275 -8.956 1.00 86.56 78 VAL A C 1
ATOM 589 O O . VAL A 1 78 ? 9.141 -2.473 -8.858 1.00 86.56 78 VAL A O 1
ATOM 592 N N . ILE A 1 79 ? 10.337 -0.793 -9.769 1.00 88.75 79 ILE A N 1
ATOM 593 C CA . ILE A 1 79 ? 11.159 -1.590 -10.673 1.00 88.75 79 ILE A CA 1
ATOM 594 C C . ILE A 1 79 ? 12.614 -1.333 -10.300 1.00 88.75 79 ILE A C 1
ATOM 596 O O . ILE A 1 79 ? 13.070 -0.194 -10.357 1.00 88.75 79 ILE A O 1
ATOM 600 N N . ALA A 1 80 ? 13.322 -2.391 -9.916 1.00 92.00 80 ALA A N 1
ATOM 601 C CA . ALA A 1 80 ? 14.772 -2.364 -9.785 1.00 92.00 80 ALA A CA 1
ATOM 602 C C . ALA A 1 80 ? 15.428 -2.531 -11.164 1.00 92.00 80 ALA A C 1
ATOM 604 O O . ALA A 1 80 ? 14.879 -3.185 -12.052 1.00 92.00 80 ALA A O 1
ATOM 605 N N . SER A 1 81 ? 16.620 -1.974 -11.319 1.00 91.62 81 SER A N 1
ATOM 606 C CA . SER A 1 81 ? 17.423 -1.993 -12.544 1.00 91.62 81 SER A CA 1
ATOM 607 C C . SER A 1 81 ? 18.061 -3.359 -12.800 1.00 91.62 81 SER A C 1
ATOM 609 O O . SER A 1 81 ? 18.380 -3.683 -13.943 1.00 91.62 81 SER A O 1
ATOM 611 N N . SER A 1 82 ? 18.248 -4.170 -11.752 1.00 96.00 82 SER A N 1
ATOM 612 C CA . SER A 1 82 ? 18.756 -5.540 -11.860 1.00 96.00 82 SER A CA 1
ATOM 613 C C . SER A 1 82 ? 18.242 -6.455 -10.733 1.00 96.00 82 SER A C 1
ATOM 615 O O . SER A 1 82 ? 17.748 -5.968 -9.707 1.00 96.00 82 SER A O 1
ATOM 617 N N . PRO A 1 83 ? 18.354 -7.791 -10.885 1.00 97.19 83 PRO A N 1
ATOM 618 C CA . PRO A 1 83 ? 18.058 -8.740 -9.810 1.00 97.19 83 PRO A CA 1
ATOM 619 C C . PRO A 1 83 ? 18.911 -8.526 -8.550 1.00 97.19 83 PRO A C 1
ATOM 621 O O . PRO A 1 83 ? 18.402 -8.664 -7.439 1.00 97.19 83 PRO A O 1
ATOM 624 N N . GLU A 1 84 ? 20.183 -8.157 -8.708 1.00 97.81 84 GLU A N 1
ATOM 625 C CA . GLU A 1 84 ? 21.112 -7.893 -7.603 1.00 97.81 84 GLU A CA 1
ATOM 626 C C . GLU A 1 84 ? 20.705 -6.635 -6.830 1.00 97.81 84 GLU A C 1
ATOM 628 O O . GLU A 1 84 ? 20.684 -6.644 -5.599 1.00 97.81 84 GLU A O 1
ATOM 633 N N . GLU A 1 85 ? 20.316 -5.569 -7.541 1.00 95.62 85 GLU A N 1
ATOM 634 C CA . GLU A 1 85 ? 19.779 -4.360 -6.912 1.00 95.62 85 GLU A CA 1
ATOM 635 C C . GLU A 1 85 ? 18.482 -4.671 -6.160 1.00 95.62 85 GLU A C 1
ATOM 637 O O . GLU A 1 85 ? 18.312 -4.240 -5.021 1.00 95.62 85 GLU A O 1
ATOM 642 N N . ARG A 1 86 ? 17.582 -5.466 -6.752 1.00 95.00 86 ARG A N 1
ATOM 643 C CA . ARG A 1 86 ? 16.352 -5.902 -6.079 1.00 95.00 86 ARG A CA 1
ATOM 644 C C . ARG A 1 86 ? 16.664 -6.596 -4.753 1.00 95.00 86 ARG A C 1
ATOM 646 O O . ARG A 1 86 ? 16.039 -6.269 -3.749 1.00 95.00 86 ARG A O 1
ATOM 653 N N . GLU A 1 87 ? 17.607 -7.532 -4.735 1.00 96.31 87 GLU A N 1
ATOM 654 C CA . GLU A 1 87 ? 17.975 -8.250 -3.510 1.00 96.31 87 GLU A CA 1
ATOM 655 C C . GLU A 1 87 ? 18.603 -7.312 -2.467 1.00 96.31 87 GLU A C 1
ATOM 657 O O . GLU A 1 87 ? 18.237 -7.325 -1.290 1.00 96.31 87 GLU A O 1
ATOM 662 N N . MET A 1 88 ? 19.486 -6.411 -2.904 1.00 96.25 88 MET A N 1
ATOM 663 C CA . MET A 1 88 ? 20.066 -5.375 -2.049 1.00 96.25 88 MET A CA 1
ATOM 664 C C . MET A 1 88 ? 18.994 -4.462 -1.430 1.00 96.25 88 MET A C 1
ATOM 666 O O . MET A 1 88 ? 19.070 -4.146 -0.243 1.00 96.25 88 MET A O 1
ATOM 670 N N . LEU A 1 89 ? 17.995 -4.034 -2.205 1.00 94.88 89 LEU A N 1
ATOM 671 C CA . LEU A 1 89 ? 16.900 -3.188 -1.724 1.00 94.88 89 LEU A CA 1
ATOM 672 C C . LEU A 1 89 ? 15.994 -3.936 -0.740 1.00 94.88 89 LEU A C 1
ATOM 674 O O . LEU A 1 89 ? 15.609 -3.379 0.288 1.00 94.88 89 LEU A O 1
ATOM 678 N N . LEU A 1 90 ? 15.671 -5.200 -1.023 1.00 93.94 90 LEU A N 1
ATOM 679 C CA . LEU A 1 90 ? 14.817 -6.010 -0.153 1.00 93.94 90 LEU A CA 1
ATOM 680 C C . LEU A 1 90 ? 15.521 -6.398 1.152 1.00 93.94 90 LEU A C 1
ATOM 682 O O . LEU A 1 90 ? 14.870 -6.449 2.192 1.00 93.94 90 LEU A O 1
ATOM 686 N N . SER A 1 91 ? 16.839 -6.603 1.138 1.00 95.31 91 SER A N 1
ATOM 687 C CA . SER A 1 91 ? 17.626 -6.919 2.341 1.00 95.31 91 SER A CA 1
ATOM 688 C C . SER A 1 91 ? 17.787 -5.747 3.319 1.00 95.31 91 SER A C 1
ATOM 690 O O . SER A 1 91 ? 18.244 -5.951 4.445 1.00 95.31 91 SER A O 1
ATOM 692 N N . GLN A 1 92 ? 17.380 -4.527 2.946 1.00 96.38 92 GLN A N 1
ATOM 693 C CA . GLN A 1 92 ? 17.482 -3.364 3.826 1.00 96.38 92 GLN A CA 1
ATOM 694 C C . GLN A 1 92 ? 16.667 -3.568 5.117 1.00 96.38 92 GLN A C 1
ATOM 696 O O . GLN A 1 92 ? 15.450 -3.774 5.044 1.00 96.38 92 GLN A O 1
ATOM 701 N N . PRO A 1 93 ? 17.271 -3.425 6.316 1.00 95.50 93 PRO A N 1
ATOM 702 C CA . PRO A 1 93 ? 16.573 -3.650 7.586 1.00 95.50 93 PRO A CA 1
ATOM 703 C C . PRO A 1 93 ? 15.314 -2.798 7.766 1.00 95.50 93 PRO A C 1
ATOM 705 O O . PRO A 1 93 ? 14.360 -3.232 8.401 1.00 95.50 93 PRO A O 1
ATOM 708 N N . MET A 1 94 ? 15.285 -1.598 7.180 1.00 92.75 94 MET A N 1
ATOM 709 C CA . MET A 1 94 ? 14.127 -0.701 7.261 1.00 92.75 94 MET A CA 1
ATOM 710 C C . MET A 1 94 ? 12.915 -1.200 6.460 1.00 92.75 94 MET A C 1
ATOM 712 O O . MET A 1 94 ? 11.792 -0.785 6.733 1.00 92.75 94 MET A O 1
ATOM 716 N N . ILE A 1 95 ? 13.126 -2.093 5.490 1.00 94.00 95 ILE A N 1
ATOM 717 C CA . ILE A 1 95 ? 12.078 -2.651 4.625 1.00 94.00 95 ILE A CA 1
ATOM 718 C C . ILE A 1 95 ? 11.469 -3.920 5.226 1.00 94.00 95 ILE A C 1
ATOM 720 O O . ILE A 1 95 ? 10.278 -4.182 5.052 1.00 94.00 95 ILE A O 1
ATOM 724 N N . GLN A 1 96 ? 12.264 -4.677 5.983 1.00 95.44 96 GLN A N 1
ATOM 725 C CA . GLN A 1 96 ? 11.873 -5.964 6.558 1.00 95.44 96 GLN A CA 1
ATOM 726 C C . GLN A 1 96 ? 10.558 -5.913 7.363 1.00 95.44 96 GLN A C 1
ATOM 728 O O . GLN A 1 96 ? 9.701 -6.762 7.117 1.00 95.44 96 GLN A O 1
ATOM 733 N N . PRO A 1 97 ? 10.301 -4.916 8.239 1.00 95.75 97 PRO A N 1
ATOM 734 C CA . PRO A 1 97 ? 9.029 -4.833 8.958 1.00 95.75 97 PRO A CA 1
ATOM 735 C C . PRO A 1 97 ? 7.817 -4.642 8.040 1.00 95.75 97 PRO A C 1
ATOM 737 O O . PRO A 1 97 ? 6.757 -5.206 8.302 1.00 95.75 97 PRO A O 1
ATOM 740 N N . THR A 1 98 ? 7.954 -3.864 6.961 1.00 94.62 98 THR A N 1
ATOM 741 C CA . THR A 1 98 ? 6.864 -3.645 5.996 1.00 94.62 98 THR A CA 1
ATOM 742 C C . THR A 1 98 ? 6.606 -4.906 5.172 1.00 94.62 98 THR A C 1
ATOM 744 O O . THR A 1 98 ? 5.447 -5.242 4.942 1.00 94.62 98 THR A O 1
ATOM 747 N N . LEU A 1 99 ? 7.655 -5.637 4.773 1.00 95.12 99 LEU A N 1
ATOM 748 C CA . LEU A 1 99 ? 7.511 -6.933 4.095 1.00 95.12 99 LEU A CA 1
ATOM 749 C C . LEU A 1 99 ? 6.846 -7.978 4.996 1.00 95.12 99 LEU A C 1
ATOM 751 O O . LEU A 1 99 ? 5.929 -8.663 4.549 1.00 95.12 99 LEU A O 1
ATOM 755 N N . ALA A 1 100 ? 7.263 -8.066 6.261 1.00 96.75 100 ALA A N 1
ATOM 756 C CA . ALA A 1 100 ? 6.651 -8.959 7.241 1.00 96.75 100 ALA A CA 1
ATOM 757 C C . ALA A 1 100 ? 5.167 -8.622 7.450 1.00 96.75 100 ALA A C 1
ATOM 759 O O . ALA A 1 100 ? 4.316 -9.500 7.352 1.00 96.75 100 ALA A O 1
ATOM 760 N N . LEU A 1 101 ? 4.837 -7.337 7.622 1.00 97.19 101 LEU A N 1
ATOM 761 C CA . LEU A 1 101 ? 3.449 -6.898 7.756 1.00 97.19 101 LEU A CA 1
ATOM 762 C C . LEU A 1 101 ? 2.617 -7.213 6.503 1.00 97.19 101 LEU A C 1
ATOM 764 O O . LEU A 1 101 ? 1.468 -7.621 6.620 1.00 97.19 101 LEU A O 1
ATOM 768 N N . ALA A 1 102 ? 3.179 -7.038 5.305 1.00 96.00 102 ALA A N 1
ATOM 769 C CA . ALA A 1 102 ? 2.505 -7.396 4.059 1.00 96.00 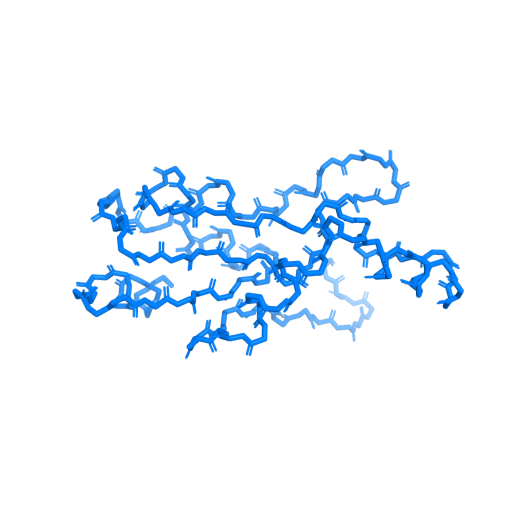102 ALA A CA 1
ATOM 770 C C . ALA A 1 102 ? 2.233 -8.905 3.948 1.00 96.00 102 ALA A C 1
ATOM 772 O O . ALA A 1 102 ? 1.192 -9.293 3.420 1.00 96.00 102 ALA A O 1
ATOM 773 N N . ALA A 1 103 ? 3.132 -9.748 4.463 1.00 96.56 103 ALA A N 1
ATOM 774 C CA . ALA A 1 103 ? 2.942 -11.197 4.508 1.00 96.56 103 ALA A CA 1
ATOM 775 C C . ALA A 1 103 ? 1.843 -11.631 5.499 1.00 96.56 103 ALA A C 1
ATOM 777 O O . ALA A 1 103 ? 1.238 -12.683 5.313 1.00 96.56 103 ALA A O 1
ATOM 778 N N . GLU A 1 104 ? 1.553 -10.812 6.512 1.00 97.12 104 GLU A N 1
ATOM 779 C CA . GLU A 1 104 ? 0.486 -11.024 7.502 1.00 97.12 104 GLU A CA 1
ATOM 780 C C . GLU A 1 104 ? -0.884 -10.467 7.059 1.00 97.12 104 GLU A C 1
ATOM 782 O O . GLU A 1 104 ? -1.810 -10.391 7.864 1.00 97.12 104 GLU A O 1
ATOM 787 N N . ALA A 1 105 ? -1.038 -10.040 5.801 1.00 98.00 105 ALA A N 1
ATOM 788 C CA . ALA A 1 105 ? -2.274 -9.417 5.334 1.00 98.00 105 ALA A CA 1
ATOM 789 C C . ALA A 1 105 ? -3.487 -10.367 5.376 1.00 98.00 105 ALA A C 1
ATOM 791 O O . ALA A 1 105 ? -3.511 -11.400 4.707 1.00 98.00 105 ALA A O 1
ATOM 792 N N . ASP A 1 106 ? -4.549 -9.957 6.077 1.00 98.12 106 ASP A N 1
ATOM 793 C CA . ASP A 1 106 ? -5.834 -10.672 6.122 1.00 98.12 106 ASP A CA 1
ATOM 794 C C . ASP A 1 106 ? -6.613 -10.549 4.805 1.00 98.12 106 ASP A C 1
ATOM 796 O O . ASP A 1 106 ? -7.455 -11.383 4.461 1.00 98.12 106 ASP A O 1
ATOM 800 N N . VAL A 1 107 ? -6.389 -9.448 4.084 1.00 97.56 107 VAL A N 1
ATOM 801 C CA . VAL A 1 107 ? -7.026 -9.163 2.800 1.00 97.56 107 VAL A CA 1
ATOM 802 C C . VAL A 1 107 ? -6.110 -8.322 1.922 1.00 97.56 107 VAL A C 1
ATOM 804 O O . VAL A 1 107 ? -5.474 -7.374 2.383 1.00 97.56 107 VAL A O 1
ATOM 807 N N . THR A 1 108 ? -6.107 -8.643 0.631 1.00 97.06 108 THR A N 1
ATOM 808 C CA . THR A 1 108 ? -5.291 -7.976 -0.381 1.00 97.06 108 THR A CA 1
ATOM 809 C C . THR A 1 108 ? -6.166 -7.457 -1.514 1.00 97.06 108 THR A C 1
ATOM 811 O O . THR A 1 108 ? -6.898 -8.222 -2.142 1.00 97.06 108 THR A O 1
ATOM 814 N N . PHE A 1 109 ? -6.058 -6.162 -1.814 1.00 95.75 109 PHE A N 1
ATOM 815 C CA . PHE A 1 109 ? -6.710 -5.537 -2.964 1.00 95.75 109 PHE A CA 1
ATOM 816 C C . PHE A 1 109 ? -5.671 -5.154 -4.016 1.00 95.75 109 PHE A C 1
ATOM 818 O O . PHE A 1 109 ? -4.828 -4.288 -3.781 1.00 95.75 109 PHE A O 1
ATOM 825 N N . ILE A 1 110 ? -5.756 -5.769 -5.195 1.00 93.38 110 ILE A N 1
ATOM 826 C CA . ILE A 1 110 ? -4.866 -5.502 -6.330 1.00 93.38 110 ILE A CA 1
ATOM 827 C C . ILE A 1 110 ? -5.660 -5.072 -7.561 1.00 93.38 110 ILE A C 1
ATOM 829 O O . ILE A 1 110 ? -6.797 -5.496 -7.770 1.00 93.38 110 ILE A O 1
ATOM 833 N N . GLY A 1 111 ? -5.049 -4.221 -8.380 1.00 89.50 111 GLY A N 1
ATOM 834 C CA . GLY A 1 111 ? -5.476 -4.011 -9.756 1.00 89.50 111 GLY A CA 1
ATOM 835 C C . GLY A 1 111 ? -4.787 -5.020 -10.670 1.00 89.50 111 GLY A C 1
ATOM 836 O O . GLY A 1 111 ? -3.639 -5.386 -10.430 1.00 89.50 111 GLY A O 1
ATOM 837 N N . ILE A 1 112 ? -5.476 -5.442 -11.725 1.00 90.88 112 ILE A N 1
ATOM 838 C CA . ILE A 1 112 ? -4.889 -6.245 -12.799 1.00 90.88 112 ILE A CA 1
ATOM 839 C C . ILE A 1 112 ? -4.756 -5.330 -14.014 1.00 90.88 112 ILE A C 1
ATOM 841 O O . ILE A 1 112 ? -5.743 -4.746 -14.462 1.00 90.88 112 ILE A O 1
ATOM 845 N N . GLY A 1 113 ? -3.522 -5.152 -14.482 1.00 87.38 113 GLY A N 1
ATOM 846 C CA . GLY A 1 113 ? -3.221 -4.426 -15.712 1.00 87.38 113 GLY A CA 1
ATOM 847 C C . GLY A 1 113 ? -3.283 -5.353 -16.921 1.00 87.38 113 GLY A C 1
ATOM 848 O O . GLY A 1 113 ? -2.964 -6.535 -16.806 1.00 87.38 113 GLY A O 1
ATOM 849 N N . ASP A 1 114 ? -3.687 -4.809 -18.065 1.00 88.19 114 ASP A N 1
ATOM 850 C CA . ASP A 1 114 ? -3.614 -5.509 -19.347 1.00 88.19 114 ASP A CA 1
ATOM 851 C C . ASP A 1 114 ? -2.216 -5.344 -19.964 1.00 88.19 114 ASP A C 1
ATOM 853 O O . ASP A 1 114 ? -1.571 -4.307 -19.793 1.00 88.19 114 ASP A O 1
ATOM 857 N N . LEU A 1 115 ? -1.761 -6.365 -20.686 1.00 85.94 115 LEU A N 1
ATOM 858 C CA . LEU A 1 115 ? -0.508 -6.370 -21.432 1.00 85.94 115 LEU A CA 1
ATOM 859 C C . LEU A 1 115 ? -0.831 -6.662 -22.894 1.00 85.94 115 LEU A C 1
ATOM 861 O O . LEU A 1 115 ? -1.034 -7.805 -23.299 1.00 85.94 115 LEU A O 1
ATOM 865 N N . GLY A 1 116 ? -0.858 -5.609 -23.702 1.00 90.38 116 GLY A N 1
ATOM 866 C CA . GLY A 1 116 ? -1.138 -5.714 -25.123 1.00 90.38 116 GLY A CA 1
ATOM 867 C C . GLY A 1 116 ? -0.793 -4.430 -25.873 1.00 90.38 116 GLY A C 1
ATOM 868 O O . GLY A 1 116 ? -0.546 -3.399 -25.254 1.00 90.38 116 GLY A O 1
ATOM 869 N N . PRO A 1 117 ? -0.817 -4.444 -27.216 1.00 86.88 117 PRO A N 1
ATOM 870 C CA . PRO A 1 117 ? -0.474 -3.273 -28.034 1.00 86.88 117 PRO A CA 1
ATOM 871 C C . PRO A 1 117 ? -1.389 -2.061 -27.814 1.00 86.88 117 PRO A C 1
ATOM 873 O O . PRO A 1 117 ? -1.048 -0.945 -28.189 1.00 86.88 117 PRO A O 1
ATOM 876 N N . LYS A 1 118 ? -2.580 -2.299 -27.255 1.00 84.56 118 LYS A N 1
ATOM 877 C CA . LYS A 1 118 ? -3.571 -1.281 -26.892 1.00 84.56 118 LYS A CA 1
ATOM 878 C C . LYS A 1 118 ? -3.720 -1.138 -25.377 1.00 84.56 118 LYS A C 1
ATOM 880 O O . LYS A 1 118 ? -4.690 -0.523 -24.934 1.00 84.56 118 LYS A O 1
ATOM 885 N N . ALA A 1 119 ? -2.818 -1.749 -24.603 1.00 78.12 119 ALA A N 1
ATOM 886 C CA . ALA A 1 119 ? -2.771 -1.500 -23.177 1.00 78.12 119 ALA A CA 1
ATOM 887 C C . ALA A 1 119 ? -2.580 0.015 -22.975 1.00 78.12 119 ALA A C 1
ATOM 889 O O . ALA A 1 119 ? -1.784 0.626 -23.693 1.00 78.12 119 ALA A O 1
ATOM 890 N N . PRO A 1 120 ? -3.386 0.622 -22.096 1.00 62.44 120 PRO A N 1
ATOM 891 C CA . PRO A 1 120 ? -3.370 2.059 -21.863 1.00 62.44 120 PRO A CA 1
ATOM 892 C C . PRO A 1 120 ? -2.063 2.560 -21.250 1.00 62.44 120 PRO A C 1
ATOM 894 O O . PRO A 1 120 ? -1.356 1.757 -20.603 1.00 62.44 120 PRO A O 1
#

Foldseek 3Di:
DVVVLVVQPDPDEFEEEEEWDDVVQVVLVPHAAAARQSYEYAYPAAQAEPVRDGNPGPCQVVNCRRHVYHYHYQNDYRDDPDPVRVVVSCPPPVRVVRVVSNVRGPYYDYDDFDDDPPGD

Sequence (120 aa):
AAEIERRLRSPTPIVMAIGTGRTLKAAIEQLPPMECPQHKVVSLTGNISPDGSAAFYNVIFTMADRVKARSFPMPLPVIASSPEEREMLLSQPMIQPTLALAAEADVTFIGIGDLGPKAP